Protein AF-A0A1G7GDA6-F1 (afdb_monomer)

Sequence (58 aa):
MKDSKVIVATNKDEEASIVSVADCGLVADLFTAVREPVKTLLRRPRRRATTLSDSFKS

Structure (mmCIF, N/CA/C/O backbone):
data_AF-A0A1G7GDA6-F1
#
_entry.id   AF-A0A1G7GDA6-F1
#
loop_
_atom_site.group_PDB
_atom_site.id
_atom_site.type_symbol
_atom_site.label_atom_id
_atom_site.label_alt_id
_atom_site.label_comp_id
_atom_site.label_asym_id
_atom_site.label_entity_id
_atom_site.label_seq_id
_atom_site.pdbx_PDB_ins_code
_atom_site.Cartn_x
_atom_site.Cartn_y
_atom_site.Cartn_z
_atom_site.occupancy
_atom_site.B_iso_or_equiv
_atom_site.auth_seq_id
_atom_site.auth_comp_id
_atom_site.auth_asym_id
_atom_site.auth_atom_id
_atom_site.pdbx_PDB_model_num
ATOM 1 N N . MET A 1 1 ? 4.136 -0.071 14.447 1.00 65.31 1 MET A N 1
ATOM 2 C CA . MET A 1 1 ? 3.994 -1.011 13.311 1.00 65.31 1 MET A CA 1
ATOM 3 C C . MET A 1 1 ? 3.486 -2.359 13.786 1.00 65.31 1 MET A C 1
ATOM 5 O O . MET A 1 1 ? 2.453 -2.760 13.294 1.00 65.31 1 MET A O 1
ATOM 9 N N . LYS A 1 2 ? 4.127 -3.016 14.764 1.00 69.88 2 LYS A N 1
ATOM 10 C CA . LYS A 1 2 ? 3.656 -4.311 15.294 1.00 69.88 2 LYS A CA 1
ATOM 11 C C . LYS A 1 2 ? 2.270 -4.265 15.962 1.00 69.88 2 LYS A C 1
ATOM 13 O O . LYS A 1 2 ? 1.558 -5.252 15.912 1.00 69.88 2 LYS A O 1
ATOM 18 N N . ASP A 1 3 ? 1.873 -3.107 16.495 1.00 85.06 3 ASP A N 1
ATOM 19 C CA . ASP A 1 3 ? 0.565 -2.916 17.152 1.00 85.06 3 ASP A CA 1
ATOM 20 C C . ASP A 1 3 ? -0.499 -2.278 16.235 1.00 85.06 3 ASP A C 1
ATOM 22 O O . ASP A 1 3 ? -1.526 -1.775 16.697 1.00 85.06 3 ASP A O 1
ATOM 26 N N . SER A 1 4 ? -0.243 -2.221 14.924 1.00 92.50 4 SER A N 1
ATOM 27 C CA . SER A 1 4 ? -1.222 -1.713 13.961 1.00 92.50 4 SER A CA 1
ATOM 28 C C . SER A 1 4 ? -2.351 -2.727 13.772 1.00 92.50 4 SER A C 1
ATOM 30 O O . SER A 1 4 ? -2.099 -3.913 13.619 1.00 92.50 4 SER A O 1
ATOM 32 N N . LYS A 1 5 ? -3.603 -2.251 13.714 1.00 91.12 5 LYS A N 1
ATOM 33 C CA . LYS A 1 5 ? -4.762 -3.116 13.419 1.00 91.12 5 LYS A CA 1
ATOM 34 C C . LYS A 1 5 ? -4.751 -3.677 11.996 1.00 91.12 5 L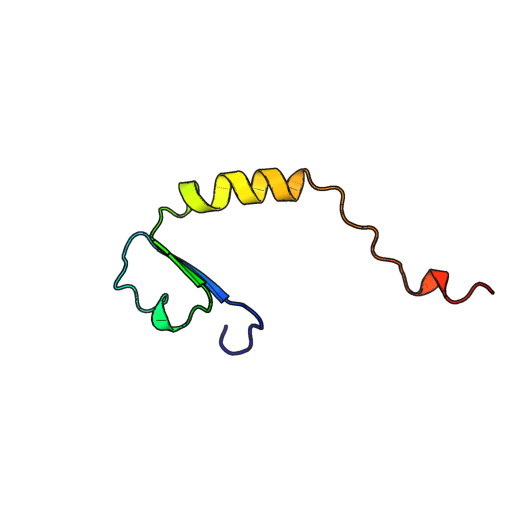YS A C 1
ATOM 36 O O . LYS A 1 5 ? -5.332 -4.726 11.771 1.00 91.12 5 LYS A O 1
ATOM 41 N N . VAL A 1 6 ? -4.192 -2.915 11.054 1.00 91.94 6 VAL A N 1
ATOM 42 C CA . VAL A 1 6 ? -4.053 -3.285 9.642 1.00 91.94 6 VAL A CA 1
ATOM 43 C C . VAL A 1 6 ? -2.763 -2.670 9.103 1.00 91.94 6 VAL A C 1
ATOM 45 O O . VAL A 1 6 ? -2.500 -1.480 9.323 1.00 91.94 6 VAL A O 1
ATOM 48 N N . ILE A 1 7 ? -1.983 -3.464 8.381 1.00 92.81 7 ILE A N 1
ATOM 49 C CA . ILE A 1 7 ? -0.739 -3.102 7.710 1.00 92.81 7 ILE A CA 1
ATOM 50 C C . ILE A 1 7 ? -0.878 -3.463 6.231 1.00 92.81 7 ILE A C 1
ATOM 52 O O . ILE A 1 7 ? -1.034 -4.626 5.870 1.00 92.81 7 ILE A 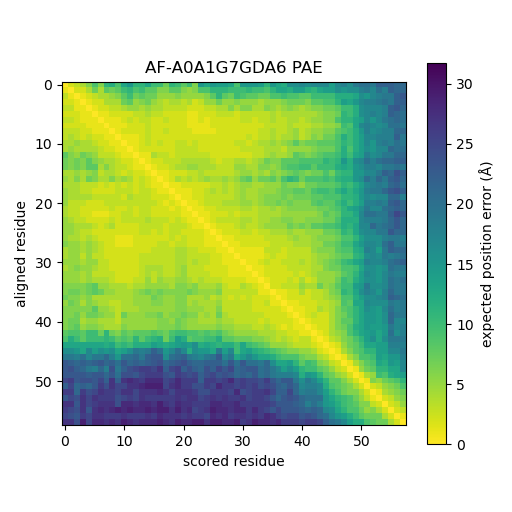O 1
ATOM 56 N N . VAL A 1 8 ? -0.786 -2.454 5.366 1.00 91.38 8 VAL A N 1
ATOM 57 C CA . VAL A 1 8 ? -0.746 -2.634 3.910 1.00 91.38 8 VAL A CA 1
ATOM 58 C C . VAL A 1 8 ? 0.641 -2.241 3.422 1.00 91.38 8 VAL A C 1
ATOM 60 O O . VAL A 1 8 ? 1.082 -1.119 3.682 1.00 91.38 8 VAL A O 1
ATOM 63 N N . ALA A 1 9 ? 1.325 -3.148 2.730 1.00 92.69 9 ALA A N 1
ATOM 64 C CA . ALA A 1 9 ? 2.655 -2.911 2.179 1.00 92.69 9 ALA A CA 1
ATOM 65 C C . ALA A 1 9 ? 2.618 -2.858 0.651 1.00 92.69 9 ALA A C 1
ATOM 67 O O . ALA A 1 9 ? 1.937 -3.655 0.011 1.00 92.69 9 ALA A O 1
ATOM 68 N N . THR A 1 10 ? 3.384 -1.932 0.069 1.00 92.31 10 THR A N 1
ATOM 69 C CA . THR A 1 10 ? 3.603 -1.859 -1.381 1.00 92.31 10 THR A CA 1
ATOM 70 C C . THR A 1 10 ? 5.097 -1.822 -1.669 1.00 92.31 10 THR A C 1
ATOM 72 O O . THR A 1 10 ? 5.781 -0.936 -1.150 1.00 92.31 10 THR A O 1
ATOM 75 N N . ASN A 1 11 ? 5.607 -2.732 -2.492 1.00 92.56 11 ASN A N 1
ATOM 76 C CA . ASN A 1 11 ? 6.997 -2.709 -2.950 1.00 92.56 11 ASN A CA 1
ATOM 77 C C . ASN A 1 11 ? 7.069 -3.200 -4.403 1.00 92.56 11 ASN A C 1
ATOM 79 O O . ASN A 1 11 ? 6.205 -3.946 -4.838 1.00 92.56 11 ASN A O 1
ATOM 83 N N . LYS A 1 12 ? 8.076 -2.778 -5.167 1.00 90.81 12 LYS A N 1
ATOM 84 C CA . LYS A 1 12 ? 8.360 -3.351 -6.493 1.00 90.81 12 LYS A CA 1
ATOM 85 C C . LYS A 1 12 ? 8.974 -4.745 -6.403 1.00 90.81 12 LYS A C 1
ATOM 87 O O . LYS A 1 12 ? 8.887 -5.496 -7.363 1.00 90.81 12 LYS A O 1
ATOM 92 N N . ASP A 1 13 ? 9.632 -5.027 -5.286 1.00 92.44 13 ASP A N 1
ATOM 93 C CA . ASP A 1 13 ? 10.297 -6.292 -5.008 1.00 92.44 13 ASP A CA 1
ATOM 94 C C . ASP A 1 13 ? 9.377 -7.205 -4.187 1.00 92.44 13 ASP A C 1
ATOM 96 O O . ASP A 1 13 ? 8.929 -6.821 -3.099 1.00 92.44 13 ASP A O 1
ATOM 100 N N . GLU A 1 14 ? 9.087 -8.391 -4.726 1.00 86.38 14 GLU A N 1
ATOM 101 C CA . GLU A 1 14 ? 8.232 -9.410 -4.098 1.00 86.38 14 GLU A CA 1
ATOM 102 C C . GLU A 1 14 ? 8.908 -10.057 -2.885 1.00 86.38 14 GLU A C 1
ATOM 104 O O . GLU A 1 14 ? 8.227 -10.454 -1.941 1.00 86.38 14 GLU A O 1
ATOM 109 N N . GLU A 1 15 ? 10.242 -10.082 -2.864 1.00 88.62 15 GLU A N 1
ATOM 110 C CA . GLU A 1 15 ? 11.052 -10.727 -1.822 1.00 88.62 15 GLU A CA 1
ATOM 111 C C . GLU A 1 15 ? 11.358 -9.784 -0.647 1.00 88.62 15 GLU A C 1
ATOM 113 O O . GLU A 1 15 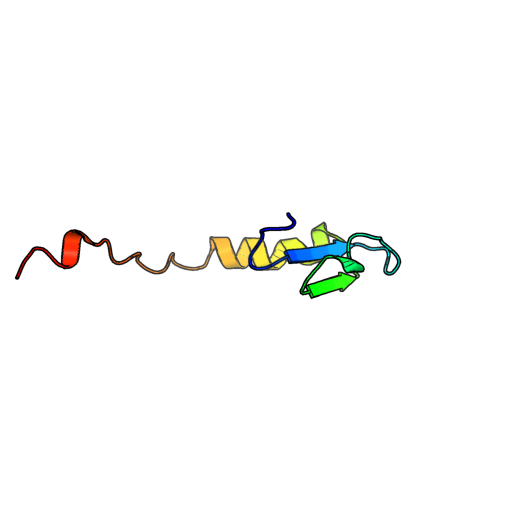? 12.123 -10.098 0.272 1.00 88.62 15 GLU A O 1
ATOM 118 N N . ALA A 1 16 ? 10.766 -8.588 -0.648 1.00 90.38 16 ALA A N 1
ATOM 119 C CA . ALA A 1 16 ? 11.018 -7.602 0.383 1.00 90.38 16 ALA A CA 1
ATOM 120 C C . ALA A 1 16 ? 10.507 -8.063 1.758 1.00 90.38 16 ALA A C 1
ATOM 122 O O . ALA A 1 16 ? 9.339 -8.411 1.938 1.00 90.38 16 ALA A O 1
ATOM 123 N N . SER A 1 17 ? 11.351 -7.918 2.783 1.00 85.62 17 SER A N 1
ATOM 124 C CA . SER A 1 17 ? 11.063 -8.335 4.167 1.00 85.62 17 SER A CA 1
ATOM 125 C C . SER A 1 17 ? 9.852 -7.657 4.821 1.00 85.62 17 SER A C 1
ATOM 127 O O . SER A 1 17 ? 9.393 -8.103 5.866 1.00 85.62 17 SER A O 1
ATOM 129 N N . ILE A 1 18 ? 9.311 -6.588 4.230 1.00 86.62 18 ILE A N 1
ATOM 130 C CA . ILE A 1 18 ? 8.091 -5.922 4.706 1.00 86.62 18 ILE A CA 1
ATOM 131 C C . ILE A 1 18 ? 6.814 -6.677 4.310 1.00 86.62 18 ILE A C 1
ATOM 133 O O . ILE A 1 18 ? 5.801 -6.554 4.997 1.00 86.62 18 ILE A O 1
ATOM 137 N N . VAL A 1 19 ? 6.863 -7.471 3.232 1.00 85.06 19 VAL A N 1
ATOM 138 C CA . VAL A 1 19 ? 5.723 -8.260 2.738 1.00 85.06 19 VAL A CA 1
ATOM 139 C C . VAL A 1 19 ? 5.323 -9.320 3.764 1.00 85.06 19 VAL A C 1
ATOM 141 O O . VAL A 1 19 ? 4.138 -9.546 3.976 1.00 85.06 19 VAL A O 1
ATOM 144 N N . SER A 1 20 ? 6.290 -9.892 4.484 1.00 85.62 20 SER A N 1
ATOM 145 C CA . SER A 1 20 ? 6.041 -10.910 5.515 1.00 85.62 20 SER A CA 1
ATOM 146 C C . SER A 1 20 ? 5.396 -10.371 6.798 1.00 85.62 20 SER A C 1
ATOM 148 O O . SER A 1 20 ? 4.911 -11.153 7.611 1.00 85.62 20 SER A O 1
ATOM 150 N N . VAL A 1 21 ? 5.387 -9.050 6.996 1.00 88.69 21 VAL A N 1
ATOM 151 C CA . VAL A 1 21 ? 4.824 -8.389 8.187 1.00 88.69 21 VAL A CA 1
ATOM 152 C C . VAL A 1 21 ? 3.476 -7.722 7.877 1.00 88.69 21 VAL A C 1
ATOM 154 O O . VAL A 1 21 ? 2.803 -7.246 8.789 1.00 88.69 21 VAL A O 1
ATOM 157 N N . ALA A 1 22 ? 3.074 -7.654 6.606 1.00 90.94 22 ALA A N 1
ATOM 158 C CA . ALA A 1 22 ? 1.862 -6.967 6.179 1.00 90.94 22 ALA A CA 1
ATOM 159 C C . ALA A 1 22 ? 0.656 -7.910 6.105 1.00 90.94 22 ALA A C 1
ATOM 161 O O . ALA A 1 22 ? 0.770 -9.041 5.643 1.00 90.94 22 ALA A O 1
ATOM 162 N N . ASP A 1 23 ? -0.522 -7.405 6.470 1.00 92.31 23 ASP A N 1
ATOM 163 C CA . ASP A 1 23 ? -1.788 -8.127 6.291 1.00 92.31 23 ASP A CA 1
ATOM 164 C C . ASP A 1 23 ? -2.177 -8.215 4.809 1.00 92.31 23 ASP A C 1
ATOM 166 O O . ASP A 1 23 ? -2.853 -9.146 4.376 1.00 92.31 23 ASP A O 1
ATOM 170 N N . CYS A 1 24 ? -1.774 -7.218 4.017 1.00 88.38 24 CYS A N 1
ATOM 171 C CA . CYS A 1 24 ? -1.967 -7.178 2.571 1.00 88.38 24 CYS A CA 1
ATOM 172 C C . CYS A 1 24 ? -0.701 -6.630 1.897 1.00 88.38 24 CYS A C 1
ATOM 174 O O . CYS A 1 24 ? -0.317 -5.482 2.136 1.00 88.38 24 CYS A O 1
ATOM 176 N N . GLY A 1 25 ? -0.072 -7.430 1.034 1.00 89.75 25 GLY A N 1
ATOM 177 C CA . GLY A 1 25 ? 1.060 -7.019 0.201 1.00 89.75 25 GLY A CA 1
ATOM 178 C C . GLY A 1 25 ? 0.632 -6.757 -1.244 1.00 89.75 25 GLY A C 1
ATOM 179 O O . GLY A 1 25 ? -0.076 -7.567 -1.836 1.00 89.75 25 GLY A O 1
ATOM 180 N N . LEU A 1 26 ? 1.064 -5.634 -1.816 1.00 90.25 26 LEU A N 1
ATOM 181 C CA . LEU A 1 26 ? 0.895 -5.312 -3.232 1.00 90.25 26 LEU A CA 1
ATOM 182 C C . LEU A 1 26 ? 2.265 -5.137 -3.890 1.00 90.25 26 LEU A C 1
ATOM 184 O O . LEU A 1 26 ? 3.018 -4.229 -3.534 1.00 90.25 26 LEU A O 1
ATOM 188 N N . VAL A 1 27 ? 2.558 -5.966 -4.890 1.00 92.25 27 VAL A N 1
ATOM 189 C CA . VAL A 1 27 ? 3.772 -5.823 -5.695 1.00 92.25 27 VAL A CA 1
ATOM 190 C C . VAL A 1 27 ? 3.519 -4.775 -6.770 1.00 92.25 27 VAL A C 1
ATOM 192 O O . VAL A 1 27 ? 2.949 -5.051 -7.824 1.00 92.25 27 VAL A O 1
ATOM 195 N N . ALA A 1 28 ? 3.865 -3.530 -6.469 1.00 91.12 28 ALA A N 1
ATOM 196 C CA . ALA A 1 28 ? 3.651 -2.411 -7.368 1.00 91.12 28 ALA A CA 1
ATOM 197 C C . ALA A 1 28 ? 4.567 -1.234 -7.032 1.00 91.12 28 ALA A C 1
ATOM 199 O O . ALA A 1 28 ? 5.013 -1.036 -5.901 1.00 91.12 28 ALA A O 1
ATOM 200 N N . ASP A 1 29 ? 4.787 -0.389 -8.037 1.00 92.88 29 ASP A N 1
ATOM 201 C CA . ASP A 1 29 ? 5.362 0.933 -7.837 1.00 92.88 29 ASP A CA 1
ATOM 202 C C . ASP A 1 29 ? 4.465 1.795 -6.933 1.00 92.88 29 ASP A C 1
ATOM 204 O O . ASP A 1 29 ? 3.259 1.909 -7.162 1.00 92.88 29 ASP A O 1
ATOM 208 N N . LEU A 1 30 ? 5.074 2.453 -5.943 1.00 90.62 30 LEU A N 1
ATOM 209 C CA . LEU A 1 30 ? 4.377 3.279 -4.956 1.00 90.62 30 LEU A CA 1
ATOM 210 C C . LEU A 1 30 ? 3.522 4.380 -5.602 1.00 90.62 30 LEU A C 1
ATOM 212 O O . LEU A 1 30 ? 2.369 4.581 -5.219 1.00 90.62 30 LEU A O 1
ATOM 216 N N . PHE A 1 31 ? 4.066 5.097 -6.588 1.00 91.00 31 PHE A N 1
ATOM 217 C CA . PHE A 1 31 ? 3.356 6.206 -7.230 1.00 91.00 31 PHE A CA 1
ATOM 218 C C . PHE A 1 31 ? 2.222 5.715 -8.119 1.00 91.00 31 PHE A C 1
ATOM 220 O O . PHE A 1 31 ? 1.209 6.400 -8.260 1.00 91.00 31 PHE A O 1
ATOM 227 N N . THR A 1 32 ? 2.360 4.521 -8.681 1.00 90.06 32 THR A N 1
ATOM 228 C CA . THR A 1 32 ? 1.290 3.872 -9.438 1.00 90.06 32 THR A CA 1
ATOM 229 C C . THR A 1 32 ? 0.175 3.397 -8.504 1.00 90.06 32 THR A C 1
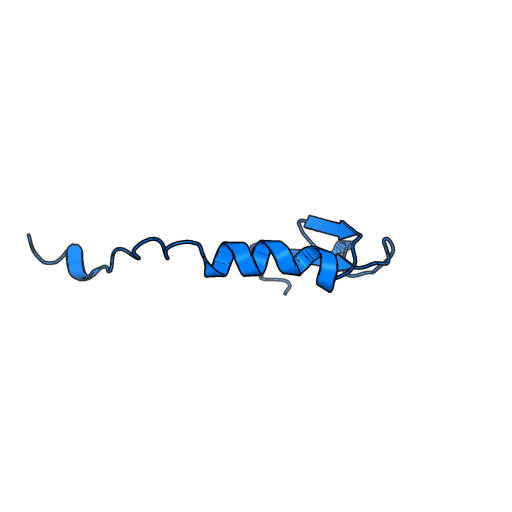ATOM 231 O O . THR A 1 32 ? -0.995 3.693 -8.748 1.00 90.06 32 THR A O 1
ATOM 234 N N . ALA A 1 33 ? 0.526 2.740 -7.395 1.00 90.75 33 ALA A N 1
ATOM 235 C CA . ALA A 1 33 ? -0.429 2.167 -6.449 1.00 90.75 33 ALA A CA 1
ATOM 236 C C . ALA A 1 33 ? -1.210 3.220 -5.639 1.00 90.75 33 ALA A C 1
ATOM 238 O O . ALA A 1 33 ? -2.403 3.050 -5.390 1.00 90.75 33 ALA A O 1
ATOM 239 N N . VAL A 1 34 ? -0.570 4.321 -5.227 1.00 91.69 34 VAL A N 1
ATOM 240 C CA . VAL A 1 34 ? -1.158 5.291 -4.277 1.00 91.69 34 VAL A CA 1
ATOM 241 C C . VAL A 1 34 ? -1.959 6.408 -4.960 1.00 91.69 34 VAL A C 1
ATOM 243 O O . VAL A 1 34 ? -2.878 6.975 -4.359 1.00 91.69 34 VAL A O 1
ATOM 246 N N . ARG A 1 35 ? -1.658 6.732 -6.222 1.00 87.81 35 ARG A N 1
ATOM 247 C CA . ARG A 1 35 ? -2.183 7.932 -6.898 1.00 87.81 35 ARG A CA 1
ATOM 248 C C . ARG A 1 35 ? -3.710 7.968 -7.008 1.00 87.81 35 ARG A C 1
ATOM 250 O O . ARG A 1 35 ? -4.316 8.986 -6.669 1.00 87.81 35 ARG A O 1
ATOM 257 N N . GLU A 1 36 ? -4.338 6.882 -7.452 1.00 87.00 36 GLU A N 1
ATOM 258 C CA . GLU A 1 36 ? -5.798 6.841 -7.632 1.00 87.00 36 GLU A CA 1
ATOM 259 C C . GLU A 1 36 ? -6.577 6.730 -6.303 1.00 87.00 36 GLU A C 1
ATOM 261 O O . GLU A 1 36 ? -7.553 7.474 -6.121 1.00 87.00 36 GLU A O 1
ATOM 266 N N . PRO A 1 37 ? -6.143 5.908 -5.322 1.00 86.69 37 PRO A N 1
ATOM 267 C CA . PRO A 1 37 ? -6.746 5.892 -3.992 1.00 86.69 37 PRO A CA 1
ATOM 268 C C . PRO A 1 37 ? -6.742 7.260 -3.311 1.00 86.69 37 PRO A C 1
ATOM 270 O O . PRO A 1 37 ? -7.784 7.684 -2.810 1.00 86.69 37 PRO A O 1
ATOM 273 N N . VAL A 1 38 ? -5.618 7.989 -3.330 1.00 90.06 38 VAL A N 1
ATOM 274 C CA . VAL A 1 38 ? -5.518 9.313 -2.688 1.00 90.06 38 VAL A CA 1
ATOM 275 C C . VAL A 1 38 ? -6.478 10.304 -3.332 1.00 90.06 38 VAL A C 1
ATOM 277 O O . VAL A 1 38 ? -7.249 10.964 -2.634 1.00 90.06 38 VAL A O 1
ATOM 280 N N . LYS A 1 39 ? -6.503 10.365 -4.665 1.00 90.00 39 LYS A N 1
ATOM 281 C CA . LYS A 1 39 ? -7.428 11.231 -5.405 1.00 90.00 39 LYS A CA 1
ATOM 282 C C . LYS A 1 39 ? -8.890 10.925 -5.070 1.00 90.00 39 LYS A C 1
ATOM 284 O O . LYS A 1 39 ? -9.692 11.842 -4.888 1.00 90.00 39 LYS A O 1
ATOM 289 N N . THR A 1 40 ? -9.231 9.645 -4.962 1.00 87.44 40 THR A N 1
ATOM 290 C CA . THR A 1 40 ? -10.585 9.198 -4.615 1.00 87.44 40 THR A CA 1
ATOM 291 C C . THR A 1 40 ? -10.936 9.539 -3.169 1.00 87.44 40 THR A C 1
ATOM 293 O O . THR A 1 40 ? -12.026 10.044 -2.906 1.00 87.44 40 THR A O 1
ATOM 296 N N . LEU A 1 41 ? -10.022 9.316 -2.221 1.00 87.81 41 LEU A N 1
ATOM 297 C CA . LEU A 1 41 ? -10.229 9.623 -0.804 1.00 87.81 41 LEU A CA 1
ATOM 298 C C . LEU A 1 41 ? -10.409 11.122 -0.557 1.00 87.81 41 LEU A C 1
ATOM 300 O O . LEU A 1 41 ? -11.270 11.499 0.232 1.00 87.81 41 LEU A O 1
ATOM 304 N N . LEU A 1 42 ? -9.668 11.970 -1.272 1.00 86.94 42 LEU A N 1
ATOM 305 C CA . LEU A 1 42 ? -9.822 13.425 -1.197 1.00 86.94 42 LEU A CA 1
ATOM 306 C C . LEU A 1 42 ? -11.177 13.910 -1.732 1.00 86.94 42 LEU A C 1
ATOM 308 O O . LEU A 1 42 ? -11.674 14.946 -1.303 1.00 86.94 42 LEU A O 1
ATOM 312 N N . ARG A 1 43 ? -11.782 13.164 -2.662 1.00 85.19 43 ARG A N 1
ATOM 313 C CA . ARG A 1 43 ? -13.091 13.480 -3.256 1.00 85.19 43 ARG A CA 1
ATOM 314 C C . ARG A 1 43 ? -14.268 12.858 -2.517 1.00 85.19 43 ARG A C 1
ATOM 316 O O . ARG A 1 43 ? -15.411 13.229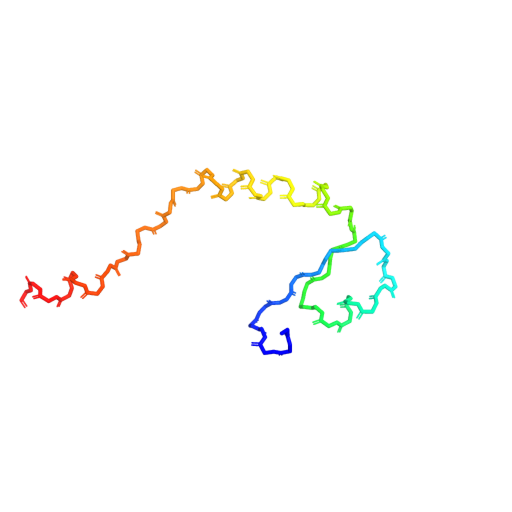 -2.779 1.00 85.19 43 ARG A O 1
ATOM 323 N N . ARG A 1 44 ? -14.019 11.910 -1.613 1.00 84.50 44 ARG A N 1
ATOM 324 C CA . ARG A 1 44 ? -15.083 11.301 -0.821 1.00 84.50 44 ARG A CA 1
ATOM 325 C C . ARG A 1 44 ? -15.597 12.327 0.189 1.00 84.50 44 ARG A C 1
ATOM 327 O O . ARG A 1 44 ? -14.796 12.839 0.972 1.00 84.50 44 ARG A O 1
ATOM 334 N N . PRO A 1 45 ? -16.914 12.616 0.222 1.00 82.38 45 PRO A N 1
ATOM 335 C CA . PRO A 1 45 ? -17.468 13.412 1.305 1.00 82.38 45 PRO A CA 1
ATOM 336 C C . PRO A 1 45 ? -17.107 12.712 2.614 1.00 82.38 45 PRO A C 1
ATOM 338 O O . PRO A 1 45 ? -17.371 11.514 2.770 1.00 82.38 45 PRO A O 1
ATOM 341 N N . ARG A 1 46 ? -16.447 13.432 3.535 1.00 79.31 46 ARG A N 1
ATOM 342 C CA . ARG A 1 46 ? -16.179 12.899 4.874 1.00 79.31 46 ARG A CA 1
ATOM 343 C C . ARG A 1 46 ? -17.521 12.440 5.429 1.00 79.31 46 ARG A C 1
ATOM 345 O O . ARG A 1 46 ? -18.439 13.250 5.543 1.00 79.31 46 ARG A O 1
ATOM 352 N N . ARG A 1 47 ? -17.658 11.141 5.727 1.00 77.50 47 ARG A N 1
ATOM 353 C CA . ARG A 1 47 ? -18.835 10.654 6.454 1.00 77.50 47 ARG A CA 1
ATOM 354 C C . ARG A 1 47 ? -18.949 11.526 7.700 1.00 77.50 47 ARG A C 1
ATOM 356 O O . ARG A 1 47 ? -17.941 11.694 8.387 1.00 77.50 47 ARG A O 1
ATOM 363 N N . ARG A 1 48 ? -20.121 12.139 7.931 1.00 61.19 48 ARG A N 1
ATOM 364 C CA . ARG A 1 48 ? -20.361 12.927 9.147 1.00 61.19 48 ARG A CA 1
ATOM 365 C C . ARG A 1 48 ? -19.950 12.044 10.318 1.00 61.19 48 ARG A C 1
ATOM 367 O O . ARG A 1 48 ? -20.552 10.995 10.527 1.00 61.19 48 ARG A O 1
ATOM 374 N N . ALA A 1 49 ? -18.906 12.446 11.033 1.00 57.44 49 ALA A N 1
ATOM 375 C CA . ALA A 1 49 ? -18.710 11.959 12.379 1.00 57.44 49 ALA A CA 1
ATOM 376 C C . ALA A 1 49 ? -19.927 12.478 13.141 1.00 57.44 49 ALA A C 1
ATOM 378 O O . ALA A 1 49 ? -20.075 13.688 13.295 1.00 57.44 49 ALA A O 1
ATOM 379 N N . THR A 1 50 ? -20.851 11.592 13.501 1.00 59.94 50 THR A N 1
ATOM 380 C CA . THR A 1 50 ? -21.876 11.914 14.491 1.00 59.94 50 THR A CA 1
ATOM 381 C C . THR A 1 50 ? -21.112 12.280 15.750 1.00 59.94 50 THR A C 1
ATOM 383 O O . THR A 1 50 ? -20.493 11.421 16.383 1.00 59.94 50 THR A O 1
ATOM 386 N N . THR A 1 51 ? -21.023 13.571 16.040 1.00 59.53 51 THR A N 1
ATOM 387 C CA . THR A 1 51 ? -20.410 14.034 17.271 1.00 59.53 51 THR A CA 1
ATOM 388 C C . THR A 1 51 ? -21.304 13.569 18.412 1.00 59.53 51 THR A C 1
ATOM 390 O O . THR A 1 51 ? -22.524 13.688 18.349 1.00 59.53 51 THR A O 1
ATOM 393 N N . LEU A 1 52 ? -20.694 13.043 19.475 1.00 55.19 52 LEU A N 1
ATOM 394 C CA . LEU A 1 52 ? -21.370 12.642 20.719 1.00 55.19 52 LEU A CA 1
ATOM 395 C C . LEU A 1 52 ? -22.208 13.772 21.360 1.00 55.19 52 LEU A C 1
ATOM 397 O O . LEU A 1 52 ? -22.960 13.524 22.295 1.00 55.19 52 LEU A O 1
ATOM 401 N N . SER A 1 53 ? -22.112 15.003 20.848 1.00 59.12 53 SER A N 1
ATOM 402 C CA . SER A 1 53 ? -22.969 16.138 21.195 1.00 59.12 53 SER A CA 1
ATOM 403 C C . SER A 1 53 ? -24.434 15.966 20.785 1.00 59.12 53 SER A C 1
ATOM 405 O O . SER A 1 53 ? -25.295 16.614 21.374 1.00 59.12 53 SER A O 1
ATOM 407 N N . ASP A 1 54 ? -24.729 15.119 19.796 1.00 57.03 54 ASP A N 1
ATOM 408 C CA . ASP A 1 54 ? -26.099 14.934 19.298 1.00 57.03 54 ASP A CA 1
ATOM 409 C C . ASP A 1 54 ? -26.933 14.026 20.222 1.00 57.03 54 ASP A C 1
ATOM 411 O O . ASP A 1 54 ? -28.159 14.036 20.158 1.00 57.03 54 ASP A O 1
ATOM 41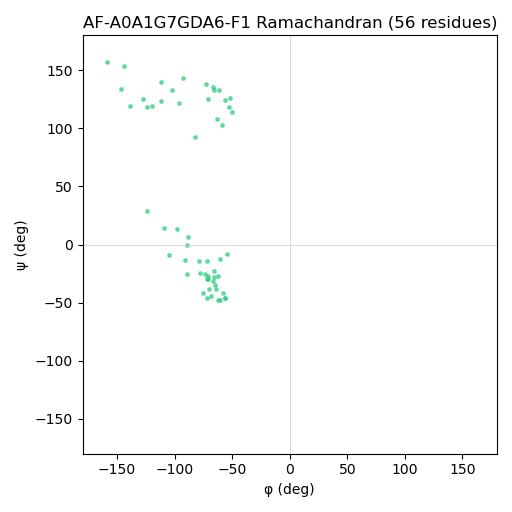5 N N . SER A 1 55 ? -26.282 13.304 21.143 1.00 55.88 55 SER A N 1
ATOM 416 C CA . SER A 1 55 ? -26.928 12.423 22.127 1.00 55.88 55 SER A CA 1
ATOM 417 C C . SER A 1 55 ? -27.314 13.117 23.440 1.00 55.88 55 SER A C 1
ATOM 419 O O . SER A 1 55 ? -27.848 12.458 24.325 1.00 55.88 55 SER A O 1
ATOM 421 N N . PHE A 1 56 ? -27.043 14.418 23.602 1.00 54.31 56 PHE A N 1
ATOM 422 C CA . PHE A 1 56 ? -27.295 15.151 24.857 1.00 54.31 56 PHE A CA 1
ATOM 423 C C . PHE A 1 56 ? -28.451 16.163 24.771 1.00 54.31 56 PHE A C 1
ATOM 425 O O . PHE A 1 56 ? -28.581 17.031 25.633 1.00 54.31 56 PHE A O 1
ATOM 432 N N . LYS A 1 57 ? -29.283 16.080 23.724 1.00 54.47 57 LYS A N 1
ATOM 433 C CA . LYS A 1 57 ? -30.383 17.028 23.474 1.00 54.47 57 LYS A CA 1
ATOM 434 C C . LYS A 1 57 ? -31.779 16.401 23.346 1.00 54.47 57 LYS A C 1
ATOM 436 O O . LYS A 1 57 ? -32.634 16.989 22.686 1.00 54.47 57 LYS A O 1
ATOM 441 N N . SER A 1 58 ? -32.028 15.265 24.001 1.00 47.88 58 SER A N 1
ATOM 442 C CA . SER A 1 58 ? -33.392 14.770 24.258 1.00 47.88 58 SER A CA 1
ATOM 443 C C . SER A 1 58 ? -33.626 14.550 25.740 1.00 47.88 58 SER A C 1
ATOM 445 O O . SER A 1 58 ? -32.787 13.825 26.322 1.00 47.88 58 SER A O 1
#

Mean predicted aligned error: 9.37 Å

Foldseek 3Di:
DQPDPAFEEEDCDPPDPVCVSGPHYDNDDPCVVVVVVVVVVVVDDPDPPPPPVVVPPD

Radius of gyration: 17.6 Å; Cα contacts (8 Å, |Δi|>4): 44; chains: 1; bounding box: 44×28×34 Å

Nearest PDB structures (foldseek):
  2a1t-assembly1_R  TM=8.668E-01  e=9.659E-03  Homo sapiens
  3clt-assembly1_D  TM=7.868E-01  e=6.554E-02  Methylophilus methylotrophus
  3clu-assembly1_D  TM=7.877E-01  e=1.00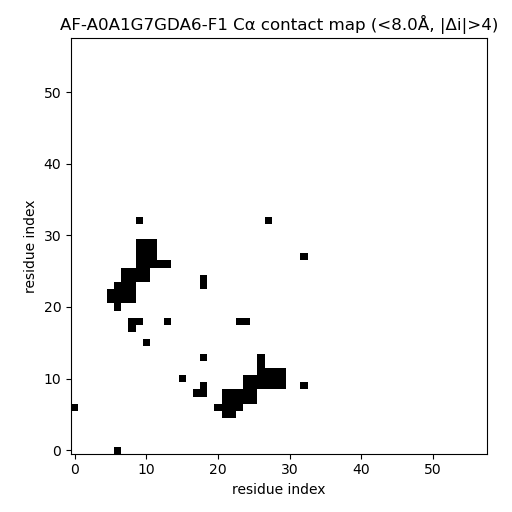3E-01  Methylophilus methylotrophus
  1o96-assembl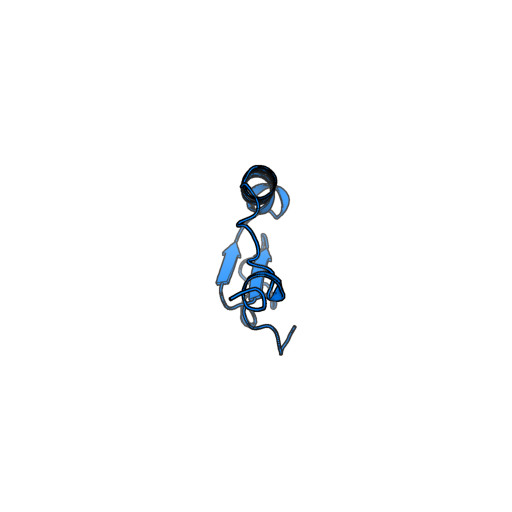y3_F  TM=7.962E-01  e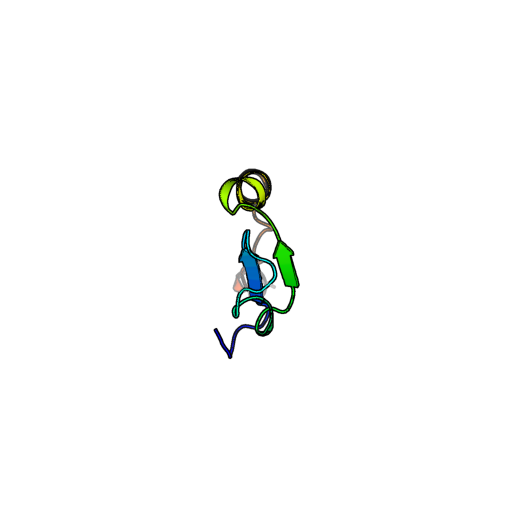=1.156E-01  Methylophilus methylotrophus
  4l2i-assembly1_A  TM=8.174E-01  e=3.348E-01  Acidaminococcus fermentans DSM 20731

pLDDT: mean 81.97, std 13.35, range [47.88, 92.88]

Secondary structure (DSSP, 8-state):
-TT-S--EEEES-TT-TTGGG-SEEEES-HHHHHHHHHHHHHHSPPP----GGGGG--

Solvent-accessible surface area (backbone atoms only — not comparable to full-atom values): 3856 Å² total; per-residue (Å²): 116,92,84,52,95,76,41,78,34,67,35,75,56,81,86,42,80,60,45,83,73,26,81,43,64,42,78,34,53,62,72,70,67,46,50,60,58,52,57,50,58,75,67,47,78,76,74,79,75,80,55,78,73,72,77,74,78,125